Protein AF-A0A0J9XR32-F1 (afdb_monomer_lite)

Structure (mmCIF, N/CA/C/O backbone):
data_AF-A0A0J9XR32-F1
#
_entry.id   AF-A0A0J9XR32-F1
#
loop_
_atom_site.group_PDB
_atom_site.id
_atom_site.type_symbol
_atom_site.label_atom_id
_atom_site.label_alt_id
_atom_site.label_comp_id
_atom_site.label_asym_id
_atom_site.label_entity_id
_atom_site.label_seq_id
_atom_site.pdbx_PDB_ins_code
_atom_site.Cartn_x
_atom_site.Cartn_y
_atom_site.Cartn_z
_atom_site.occupancy
_atom_site.B_iso_or_equiv
_atom_site.auth_seq_id
_atom_site.auth_comp_id
_atom_site.auth_asym_id
_atom_site.auth_atom_id
_atom_site.pdbx_PDB_model_num
ATOM 1 N N . MET A 1 1 ? -11.116 24.992 24.305 1.00 69.88 1 MET A N 1
ATOM 2 C CA . MET A 1 1 ? -10.504 25.985 23.389 1.00 69.88 1 MET A CA 1
ATOM 3 C C . MET A 1 1 ? -8.975 25.988 23.452 1.00 69.88 1 MET A C 1
ATOM 5 O O . MET A 1 1 ? -8.360 26.243 22.429 1.00 69.88 1 MET A O 1
ATOM 9 N N . SER A 1 2 ? -8.354 25.656 24.591 1.00 84.56 2 SER A N 1
ATOM 10 C CA . SER A 1 2 ? -6.893 25.504 24.743 1.00 84.56 2 SER A CA 1
ATOM 11 C C . SER A 1 2 ? -6.260 24.414 23.860 1.00 84.56 2 SER A C 1
ATOM 13 O O . SER A 1 2 ? -5.154 24.605 23.376 1.00 84.56 2 SER A O 1
ATOM 15 N N . GLU A 1 3 ? -6.958 23.306 23.594 1.00 85.62 3 GLU A N 1
ATOM 16 C CA . GLU A 1 3 ? -6.411 22.189 22.796 1.00 85.62 3 GLU A CA 1
ATOM 17 C C . GLU A 1 3 ? -6.062 22.583 21.349 1.00 85.62 3 GLU A C 1
ATOM 19 O O . GLU A 1 3 ? -5.000 22.242 20.834 1.00 85.62 3 GLU A O 1
ATOM 24 N N . TYR A 1 4 ? -6.918 23.377 20.695 1.00 90.75 4 TYR A N 1
ATOM 25 C CA . TYR A 1 4 ? -6.653 23.874 19.338 1.00 90.75 4 TYR A CA 1
ATOM 26 C C . TYR A 1 4 ? -5.469 24.841 19.295 1.00 90.75 4 TYR A C 1
ATOM 28 O O . TYR A 1 4 ? -4.760 24.912 18.292 1.00 90.75 4 TYR A O 1
ATOM 36 N N . LEU A 1 5 ? -5.241 25.566 20.393 1.00 92.25 5 LEU A N 1
ATOM 37 C CA . LEU A 1 5 ? -4.135 26.504 20.517 1.00 92.25 5 LEU A CA 1
ATOM 38 C C . LEU A 1 5 ? -2.795 25.751 20.479 1.00 92.25 5 LEU A C 1
ATOM 40 O O . LEU A 1 5 ? -1.888 26.187 19.775 1.00 92.25 5 LEU A O 1
ATOM 44 N N . ALA A 1 6 ? -2.687 24.587 21.131 1.00 93.44 6 ALA A N 1
ATOM 45 C CA . ALA A 1 6 ? -1.483 23.753 21.062 1.00 93.44 6 ALA A CA 1
ATOM 46 C C . ALA A 1 6 ? -1.183 23.289 19.625 1.00 93.44 6 ALA A C 1
ATOM 48 O O . ALA A 1 6 ? -0.059 23.446 19.149 1.00 93.44 6 ALA A O 1
ATOM 49 N N . ILE A 1 7 ? -2.193 22.788 18.903 1.00 93.62 7 ILE A N 1
ATOM 50 C CA . ILE A 1 7 ? -2.048 22.330 17.508 1.00 93.62 7 ILE A CA 1
ATOM 51 C C . ILE A 1 7 ? -1.614 23.486 16.595 1.00 93.62 7 ILE A C 1
ATOM 53 O O . ILE A 1 7 ? -0.699 23.330 15.784 1.00 93.62 7 ILE A O 1
ATOM 57 N N . ALA A 1 8 ? -2.224 24.664 16.753 1.00 93.88 8 ALA A N 1
ATOM 58 C CA . ALA A 1 8 ? -1.863 25.853 15.986 1.00 93.88 8 ALA A CA 1
ATOM 59 C C . ALA A 1 8 ? -0.415 26.305 16.256 1.00 93.88 8 ALA A C 1
ATOM 61 O O . ALA A 1 8 ? 0.301 26.642 15.311 1.00 93.88 8 ALA A O 1
ATOM 62 N N . ILE A 1 9 ? 0.041 26.264 17.516 1.00 95.19 9 ILE A N 1
ATOM 63 C CA . ILE A 1 9 ? 1.440 26.553 17.867 1.00 95.19 9 ILE A CA 1
ATOM 64 C C . ILE A 1 9 ? 2.378 25.554 17.190 1.00 95.19 9 ILE A C 1
ATOM 66 O O . ILE A 1 9 ? 3.358 25.984 16.587 1.00 95.19 9 ILE A O 1
ATOM 70 N N . PHE A 1 10 ? 2.089 24.249 17.247 1.00 95.06 10 PHE A N 1
ATOM 71 C CA . PHE A 1 10 ? 2.941 23.232 16.622 1.00 95.06 10 PHE A CA 1
ATOM 72 C C . PHE A 1 10 ? 3.099 23.458 15.115 1.00 95.06 10 PHE A C 1
ATOM 74 O O . PHE A 1 10 ? 4.227 23.474 14.625 1.00 95.06 10 PHE A O 1
ATOM 81 N N . ILE A 1 11 ? 2.001 23.715 14.395 1.00 96.44 11 ILE A N 1
ATOM 82 C CA . ILE A 1 11 ? 2.045 24.023 12.956 1.00 96.44 11 ILE A CA 1
ATOM 83 C C . ILE A 1 11 ? 2.889 25.279 12.697 1.00 96.44 11 ILE A C 1
ATOM 85 O O . ILE A 1 11 ? 3.742 25.282 11.808 1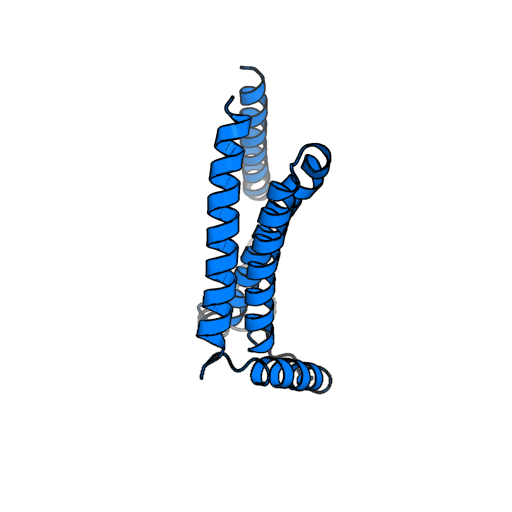.00 96.44 11 ILE A O 1
ATOM 89 N N . CYS A 1 12 ? 2.693 26.334 13.491 1.00 96.44 12 CYS A N 1
ATOM 90 C CA . CYS A 1 12 ? 3.434 27.585 13.345 1.00 96.44 12 CYS A CA 1
ATOM 91 C C . CYS A 1 12 ? 4.942 27.385 13.579 1.00 96.44 12 CYS A C 1
ATOM 93 O O . CYS A 1 12 ? 5.760 27.824 12.771 1.00 96.44 12 CYS A O 1
ATOM 95 N N . VAL A 1 13 ? 5.320 26.644 14.627 1.00 97.06 13 VAL A N 1
ATOM 96 C CA . VAL A 1 13 ? 6.718 26.306 14.936 1.00 97.06 13 VAL A CA 1
ATOM 97 C C . VAL A 1 13 ? 7.349 25.469 13.820 1.00 97.06 13 VAL A C 1
ATOM 99 O O . VAL A 1 13 ? 8.472 25.771 13.418 1.00 97.06 13 VAL A O 1
ATOM 102 N N . SER A 1 14 ? 6.649 24.469 13.268 1.00 97.06 14 SER A N 1
ATOM 103 C CA . SER A 1 14 ? 7.153 23.670 12.138 1.00 97.06 14 SER A CA 1
ATOM 104 C C . SER A 1 14 ? 7.427 24.521 10.896 1.00 97.06 14 SER A C 1
ATOM 106 O O . SER A 1 14 ? 8.464 24.350 10.253 1.00 97.06 14 SER A O 1
ATOM 108 N N . ILE A 1 15 ? 6.538 25.466 10.576 1.00 97.19 15 ILE A N 1
ATOM 109 C CA . ILE A 1 15 ? 6.715 26.382 9.441 1.00 97.19 15 ILE A CA 1
ATOM 110 C C . ILE A 1 15 ? 7.901 27.323 9.690 1.00 97.19 15 ILE A C 1
ATOM 112 O O . ILE A 1 15 ? 8.764 27.455 8.821 1.00 97.19 15 ILE A O 1
ATOM 116 N N . ILE A 1 16 ? 7.978 27.940 10.876 1.00 96.75 16 ILE A N 1
ATOM 117 C CA . ILE A 1 16 ? 9.082 28.834 11.256 1.00 96.75 16 ILE A CA 1
ATOM 118 C C . ILE A 1 16 ? 10.417 28.091 11.184 1.00 96.75 16 ILE A C 1
ATOM 120 O O . ILE A 1 16 ? 11.368 28.622 10.620 1.00 96.75 16 ILE A O 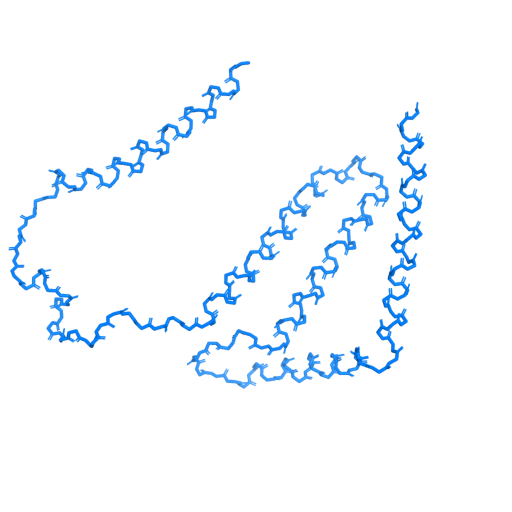1
ATOM 124 N N . LEU A 1 17 ? 10.491 26.860 11.698 1.00 96.56 17 LEU A N 1
ATOM 125 C CA . LEU A 1 17 ? 11.706 26.049 11.659 1.00 96.56 17 LEU A CA 1
ATOM 126 C C . LEU A 1 17 ? 12.106 25.692 10.220 1.00 96.56 17 LEU A C 1
ATOM 128 O O . LEU A 1 17 ? 13.275 25.828 9.867 1.00 96.56 17 LEU A O 1
ATOM 132 N N . SER A 1 18 ? 11.151 25.290 9.373 1.00 96.50 18 SER A N 1
ATOM 133 C CA . SER A 1 18 ? 11.417 24.984 7.960 1.00 96.50 18 SER A CA 1
ATOM 134 C C . SER A 1 18 ? 11.932 26.207 7.195 1.00 96.50 18 SER A C 1
ATOM 136 O O . SER A 1 18 ? 12.856 26.088 6.392 1.00 96.50 18 SER A O 1
ATOM 138 N N . LEU A 1 19 ? 11.356 27.385 7.447 1.00 95.88 19 LEU A N 1
ATOM 139 C CA . LEU A 1 19 ? 11.797 28.640 6.837 1.00 95.88 19 LEU A CA 1
ATOM 140 C C . LEU A 1 19 ? 13.146 29.094 7.392 1.00 95.88 19 LEU A C 1
ATOM 142 O O . LEU A 1 19 ? 14.010 29.490 6.617 1.00 95.88 19 LEU A O 1
ATOM 146 N N . ALA A 1 20 ? 13.357 28.997 8.705 1.00 94.31 20 ALA A N 1
ATOM 147 C CA . ALA A 1 20 ? 14.630 29.322 9.333 1.00 94.31 20 ALA A CA 1
ATOM 148 C C . ALA A 1 20 ? 15.749 28.467 8.733 1.00 94.31 20 ALA A C 1
ATOM 150 O O . ALA A 1 20 ? 16.734 29.017 8.264 1.00 94.31 20 ALA A O 1
ATOM 151 N N . LEU A 1 21 ? 15.577 27.147 8.635 1.00 93.19 21 LEU A N 1
ATOM 152 C CA . LEU A 1 21 ? 16.581 26.270 8.023 1.00 93.19 21 LEU A CA 1
ATOM 153 C C . LEU A 1 21 ? 16.791 26.533 6.522 1.00 93.19 21 LEU A C 1
ATOM 155 O O . LEU A 1 21 ? 17.904 26.351 6.039 1.00 93.19 21 LEU A O 1
ATOM 159 N N . GLY A 1 22 ? 15.764 26.969 5.787 1.00 91.44 22 GLY A N 1
ATOM 160 C CA . GLY A 1 22 ? 15.888 27.313 4.365 1.00 91.44 22 GLY A CA 1
ATOM 161 C C . GLY A 1 22 ? 16.552 28.672 4.103 1.00 91.44 22 GLY A C 1
ATOM 162 O O . GLY A 1 22 ? 17.317 28.812 3.151 1.00 91.44 22 GLY A O 1
ATOM 163 N N . VAL A 1 23 ? 16.281 29.671 4.946 1.00 91.50 23 VAL A N 1
ATOM 164 C CA . VAL A 1 23 ? 16.690 31.075 4.751 1.00 91.50 23 VAL A CA 1
ATOM 165 C C . VAL A 1 23 ? 17.981 31.418 5.500 1.00 91.50 23 VAL A C 1
ATOM 167 O O . VAL A 1 23 ? 18.811 32.164 4.983 1.00 91.50 23 VAL A O 1
ATOM 170 N N . LEU A 1 24 ? 18.201 30.855 6.690 1.00 90.38 24 LEU A N 1
ATOM 171 C CA . LEU A 1 24 ? 19.420 31.051 7.480 1.00 90.38 24 LEU A CA 1
ATOM 172 C C . LEU A 1 24 ? 20.718 30.755 6.703 1.00 90.38 24 LEU A C 1
ATOM 174 O O . LEU A 1 24 ? 21.634 31.579 6.791 1.00 90.38 24 LEU A O 1
ATOM 178 N N . PRO A 1 25 ? 20.833 29.668 5.903 1.00 87.94 25 PRO A N 1
ATOM 179 C CA . PRO A 1 25 ? 22.023 29.458 5.088 1.00 87.94 25 PRO A CA 1
ATOM 180 C C . PRO A 1 25 ? 22.200 30.544 4.024 1.00 87.94 25 PRO A C 1
ATOM 182 O O . PRO A 1 25 ? 23.335 30.844 3.697 1.00 87.94 25 PRO A O 1
ATOM 185 N N . MET A 1 26 ? 21.149 31.197 3.519 1.00 84.12 26 MET A N 1
ATOM 186 C CA . MET A 1 26 ? 21.318 32.269 2.523 1.00 84.12 26 MET A CA 1
ATOM 187 C C . MET A 1 26 ? 21.963 33.531 3.115 1.00 84.12 26 MET A C 1
ATOM 189 O O . MET A 1 26 ? 22.720 34.203 2.422 1.00 84.12 26 MET A O 1
ATOM 193 N N . PHE A 1 27 ? 21.690 33.848 4.385 1.00 84.25 27 PHE A N 1
ATOM 194 C CA . PHE A 1 27 ? 22.257 35.029 5.051 1.00 84.25 27 PHE A CA 1
ATOM 195 C C . PHE A 1 27 ? 23.631 34.773 5.679 1.00 84.25 27 PHE A C 1
ATOM 197 O O . PHE A 1 27 ? 24.469 35.672 5.690 1.00 84.25 27 PHE A O 1
ATOM 204 N N . LEU A 1 28 ? 23.866 33.569 6.213 1.00 85.25 28 LEU A N 1
ATOM 205 C CA . LEU A 1 28 ? 25.131 33.220 6.867 1.00 85.25 28 LEU A CA 1
ATOM 206 C C . LEU A 1 28 ? 26.151 32.563 5.924 1.00 85.25 28 LEU A C 1
ATOM 208 O O . LEU A 1 28 ? 27.341 32.564 6.244 1.00 85.25 28 LEU A O 1
ATOM 212 N N . ALA A 1 29 ? 25.737 31.988 4.786 1.00 81.12 29 ALA A N 1
ATOM 213 C CA . ALA A 1 29 ? 26.690 31.382 3.860 1.00 81.12 29 ALA A CA 1
ATOM 214 C C . ALA A 1 29 ? 27.506 32.463 3.149 1.00 81.12 29 ALA A C 1
ATOM 216 O O . ALA A 1 29 ? 27.022 33.179 2.271 1.00 81.12 29 ALA A O 1
ATOM 217 N N . ILE A 1 30 ? 28.795 32.512 3.484 1.00 77.06 30 ILE A N 1
ATOM 218 C CA . ILE A 1 30 ? 29.809 33.244 2.729 1.00 77.06 30 ILE A CA 1
ATOM 219 C C . ILE A 1 30 ? 29.952 32.544 1.376 1.00 77.06 30 ILE A C 1
ATOM 221 O O . ILE A 1 30 ? 30.717 31.592 1.208 1.00 77.06 30 ILE A O 1
ATOM 225 N N . SER A 1 31 ? 29.161 32.989 0.409 1.00 71.06 31 SER A N 1
ATOM 226 C CA . SER A 1 31 ? 29.215 32.479 -0.952 1.00 71.06 31 SER A CA 1
ATOM 227 C C . SER A 1 31 ? 30.442 33.075 -1.640 1.00 71.06 31 SER A C 1
ATOM 229 O O . SER A 1 31 ? 30.463 34.261 -1.953 1.00 71.06 31 SER A O 1
ATOM 231 N N . LYS A 1 32 ? 31.477 32.256 -1.859 1.00 76.81 32 LYS A N 1
ATOM 232 C CA . LYS A 1 32 ? 32.552 32.526 -2.828 1.00 76.81 32 LYS A CA 1
ATOM 233 C C . LYS A 1 32 ? 32.198 31.788 -4.126 1.00 76.81 32 LYS A C 1
ATOM 235 O O . LYS A 1 32 ? 32.426 30.579 -4.195 1.00 76.81 32 LYS A O 1
ATOM 240 N N . PRO A 1 33 ? 31.526 32.446 -5.087 1.00 72.38 33 PRO A N 1
ATOM 241 C CA . PRO A 1 33 ? 31.130 31.809 -6.334 1.00 72.38 33 PRO A CA 1
ATOM 242 C C . PRO A 1 33 ? 32.339 31.704 -7.270 1.00 72.38 33 PRO A C 1
ATOM 244 O O . PRO A 1 33 ? 32.646 32.644 -7.997 1.00 72.38 33 PRO A O 1
ATOM 247 N N . ASP A 1 34 ? 33.019 30.562 -7.262 1.00 73.88 34 ASP A N 1
ATOM 248 C CA . ASP A 1 34 ? 33.999 30.220 -8.298 1.00 73.88 34 ASP A CA 1
ATOM 249 C C . ASP A 1 34 ? 33.287 29.551 -9.489 1.00 73.88 34 ASP A C 1
ATOM 251 O O . ASP A 1 34 ? 32.334 28.786 -9.309 1.00 73.88 34 ASP A O 1
ATOM 255 N N . SER A 1 35 ? 33.727 29.833 -10.721 1.00 71.69 35 SER A N 1
ATOM 256 C CA . SER A 1 35 ? 33.079 29.349 -11.957 1.00 71.69 35 SER A CA 1
ATOM 257 C C . SER A 1 35 ? 33.030 27.822 -12.063 1.00 71.69 35 SER A C 1
ATOM 259 O O . SER A 1 35 ? 32.064 27.272 -12.588 1.00 71.69 35 SER A O 1
ATOM 261 N N . GLU A 1 36 ? 34.038 27.135 -11.527 1.00 70.19 36 GLU A N 1
ATOM 262 C CA . GLU A 1 36 ? 34.108 25.672 -11.499 1.00 70.19 36 GLU A CA 1
ATOM 263 C C . GLU A 1 36 ? 33.107 25.066 -10.502 1.00 70.19 36 GLU A C 1
ATOM 265 O O . GLU A 1 36 ? 32.456 24.067 -10.807 1.00 70.19 36 GLU A O 1
ATOM 270 N N . LYS A 1 37 ? 32.870 25.747 -9.374 1.00 72.69 37 LYS A N 1
ATOM 271 C CA . LYS A 1 37 ? 31.873 25.376 -8.357 1.00 72.69 37 LYS A CA 1
ATOM 272 C C . LYS A 1 37 ? 30.427 25.599 -8.814 1.00 72.69 37 LYS A C 1
ATOM 274 O O . LYS A 1 37 ? 29.515 24.931 -8.337 1.00 72.69 37 LYS A O 1
ATOM 279 N N . LEU A 1 38 ? 30.201 26.535 -9.739 1.00 75.31 38 LEU A N 1
ATOM 280 C CA . LEU A 1 38 ? 28.877 26.785 -10.323 1.00 75.31 38 LEU A CA 1
ATOM 281 C C . LEU A 1 38 ? 28.500 25.782 -11.430 1.00 75.31 38 LEU A C 1
ATOM 283 O O . LEU A 1 38 ? 27.365 25.795 -11.914 1.00 75.31 38 LEU A O 1
ATOM 287 N N . SER A 1 39 ? 29.445 24.945 -11.867 1.00 76.94 39 SER A N 1
ATOM 288 C CA . SER A 1 39 ? 29.212 23.924 -12.887 1.00 76.94 39 SER A CA 1
ATOM 289 C C . SER A 1 39 ? 28.477 22.702 -12.309 1.00 76.94 39 SER A C 1
ATOM 291 O O . SER A 1 39 ? 28.496 22.454 -11.108 1.00 76.94 39 SER A O 1
ATOM 293 N N . THR A 1 40 ? 27.787 21.924 -13.155 1.00 74.31 40 THR A N 1
ATOM 294 C CA . THR A 1 40 ? 26.950 20.783 -12.715 1.00 74.31 40 THR A CA 1
ATOM 295 C C . THR A 1 40 ? 27.740 19.689 -11.983 1.00 74.31 40 THR A C 1
ATOM 297 O O . THR A 1 40 ? 27.159 18.959 -11.182 1.00 74.31 40 THR A O 1
ATOM 300 N N . TYR A 1 41 ? 29.045 19.577 -12.246 1.00 68.69 41 TYR A N 1
ATOM 301 C CA . TYR A 1 41 ? 29.941 18.619 -11.606 1.00 68.69 41 TYR A CA 1
ATOM 302 C C . TYR A 1 41 ? 31.299 19.271 -11.323 1.00 68.69 41 TYR A C 1
ATOM 304 O O . TYR A 1 41 ? 32.045 19.556 -12.254 1.00 68.69 41 TYR A O 1
ATOM 312 N N . GLU A 1 42 ? 31.675 19.386 -10.046 1.00 77.44 42 GLU A N 1
ATOM 313 C CA . GLU A 1 42 ? 33.038 19.783 -9.636 1.00 77.44 42 GLU A CA 1
ATOM 314 C C . GLU A 1 42 ? 34.106 18.738 -10.030 1.00 77.44 42 GLU A C 1
ATOM 316 O O . GLU A 1 42 ? 35.299 19.010 -10.001 1.00 77.44 42 GLU A O 1
ATOM 321 N N . CYS A 1 43 ? 33.702 17.523 -10.421 1.00 77.75 43 CYS A N 1
ATOM 322 C CA . CYS A 1 43 ? 34.615 16.438 -10.797 1.00 77.75 43 CYS A CA 1
ATOM 323 C C . CYS A 1 43 ? 35.116 16.510 -12.254 1.00 77.75 43 CYS A C 1
ATOM 325 O O . CYS A 1 43 ? 35.672 15.527 -12.744 1.00 77.75 43 CYS A O 1
ATOM 327 N N . GLY A 1 44 ? 34.862 17.608 -12.977 1.00 73.31 44 GLY A N 1
ATOM 328 C CA . GLY A 1 44 ? 35.305 17.784 -14.367 1.00 73.31 44 GLY A CA 1
ATOM 329 C C . GLY A 1 44 ? 34.597 16.887 -15.394 1.00 73.31 44 GLY A C 1
ATOM 330 O O . GLY A 1 44 ? 34.995 16.847 -16.558 1.00 73.31 44 GLY A O 1
ATOM 331 N N . PHE A 1 45 ? 33.540 16.170 -14.997 1.00 74.31 45 PHE A N 1
ATOM 332 C CA . PHE A 1 45 ? 32.720 15.397 -15.928 1.00 74.31 45 PHE A CA 1
ATOM 333 C C . PHE A 1 45 ? 31.686 16.292 -16.608 1.00 74.31 45 PHE A C 1
ATOM 335 O O . PHE A 1 45 ? 30.899 16.985 -15.962 1.00 74.31 45 PHE A O 1
ATOM 342 N N . ASN A 1 46 ? 31.668 16.250 -17.938 1.00 76.50 46 ASN A N 1
ATOM 3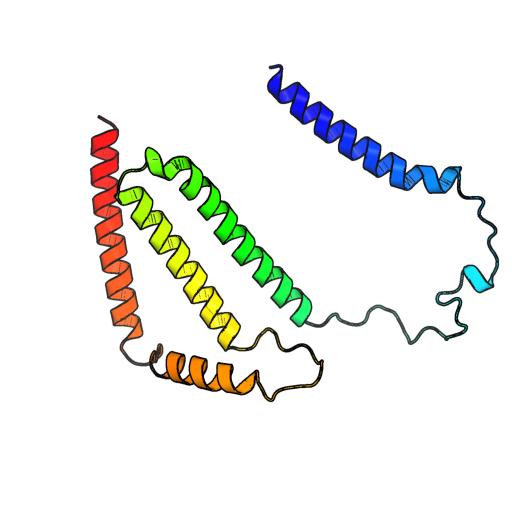43 C CA . ASN A 1 46 ? 30.676 16.954 -18.742 1.00 76.50 46 ASN A CA 1
ATOM 344 C C . ASN A 1 46 ? 29.284 16.378 -18.435 1.00 76.50 46 ASN A C 1
ATOM 346 O O . ASN A 1 46 ? 29.145 15.158 -18.299 1.00 76.50 46 ASN A O 1
ATOM 350 N N . PRO A 1 47 ? 28.237 17.217 -18.340 1.00 71.50 47 PRO A N 1
ATOM 351 C CA . PRO A 1 47 ? 26.897 16.725 -18.080 1.00 71.50 47 PRO A CA 1
ATOM 352 C C . PRO A 1 47 ? 26.481 15.762 -19.196 1.00 71.50 47 PRO A C 1
ATOM 354 O O . PRO A 1 47 ? 26.298 16.162 -20.347 1.00 71.50 47 PRO A O 1
ATOM 357 N N . LEU A 1 48 ? 26.317 14.481 -18.852 1.00 66.00 48 LEU A N 1
ATOM 358 C CA . LEU A 1 48 ? 25.632 13.522 -19.712 1.00 66.00 48 LEU A CA 1
ATOM 359 C C . LEU A 1 48 ? 24.226 14.092 -19.954 1.00 66.00 48 LEU A C 1
ATOM 361 O O . LEU A 1 48 ? 23.526 14.422 -19.000 1.00 66.00 48 LEU A O 1
ATOM 365 N N . SER A 1 49 ? 23.882 14.302 -21.227 1.00 69.31 49 SER A N 1
ATOM 366 C CA . SER A 1 49 ? 22.714 15.047 -21.728 1.00 69.31 49 SER A CA 1
ATOM 367 C C . SER A 1 49 ? 21.463 15.048 -20.828 1.00 69.31 49 SER A C 1
ATOM 369 O O . SER A 1 49 ? 21.080 14.022 -20.276 1.00 69.31 49 SER A O 1
ATOM 371 N N . ARG A 1 50 ? 20.818 16.225 -20.744 1.00 64.56 50 ARG A N 1
ATOM 372 C CA . ARG A 1 50 ? 19.552 16.584 -20.065 1.00 64.56 50 ARG A CA 1
ATOM 373 C C . ARG A 1 50 ? 19.104 15.595 -18.971 1.00 64.56 50 ARG A C 1
ATOM 375 O O . ARG A 1 50 ? 18.479 14.583 -19.262 1.00 64.56 50 ARG A O 1
ATOM 382 N N . ALA A 1 51 ? 19.261 15.992 -17.703 1.00 66.69 51 ALA A N 1
ATOM 383 C CA . ALA A 1 51 ? 18.866 15.274 -16.474 1.00 66.69 51 ALA A CA 1
ATOM 384 C C . ALA A 1 51 ? 17.380 14.834 -16.362 1.00 66.69 51 ALA A C 1
ATOM 386 O O . ALA A 1 51 ? 16.944 14.327 -15.334 1.00 66.69 51 ALA A O 1
ATOM 387 N N . ARG A 1 52 ? 16.576 15.015 -17.414 1.00 70.31 52 ARG A N 1
ATOM 388 C CA . ARG A 1 52 ? 15.176 14.591 -17.535 1.00 70.31 52 ARG A CA 1
ATOM 389 C C . ARG A 1 52 ? 15.087 13.156 -18.069 1.00 70.31 52 ARG A C 1
ATOM 391 O O . ARG A 1 52 ? 14.329 12.891 -18.999 1.00 70.31 52 ARG A O 1
ATOM 398 N N . LYS A 1 53 ? 15.879 12.236 -17.513 1.00 72.81 53 LYS A N 1
ATOM 399 C CA . LYS A 1 53 ? 15.715 10.805 -17.789 1.00 72.81 53 LYS A CA 1
ATOM 400 C C . LYS A 1 53 ? 14.379 10.359 -17.189 1.00 72.81 53 LYS A C 1
ATOM 402 O O . LYS A 1 53 ? 14.069 10.716 -16.056 1.00 72.81 53 LYS A O 1
ATOM 407 N N . ASN A 1 54 ? 13.592 9.597 -17.945 1.00 79.00 54 ASN A N 1
ATOM 408 C CA . ASN A 1 54 ? 12.384 8.972 -17.414 1.00 79.00 54 ASN A CA 1
ATOM 409 C C . ASN A 1 54 ? 12.787 8.056 -16.252 1.00 79.00 54 ASN A C 1
ATOM 411 O O . ASN A 1 54 ? 13.621 7.167 -16.429 1.00 79.00 54 ASN A O 1
ATOM 415 N N . PHE A 1 55 ? 12.240 8.314 -15.067 1.00 76.06 55 PHE A N 1
ATOM 416 C CA . PHE A 1 55 ? 12.430 7.438 -13.918 1.00 76.06 55 PHE A CA 1
ATOM 417 C C . PHE A 1 55 ? 11.803 6.072 -14.203 1.00 76.06 55 PHE A C 1
ATOM 419 O O . PHE A 1 55 ? 10.747 5.981 -14.832 1.00 76.06 55 PHE A O 1
ATOM 426 N N . ASP A 1 56 ? 12.456 5.011 -13.734 1.00 83.00 56 ASP A N 1
ATOM 427 C CA . ASP A 1 56 ? 11.941 3.655 -13.885 1.00 83.00 56 ASP A CA 1
ATOM 428 C C . ASP A 1 56 ? 10.633 3.489 -13.096 1.00 83.00 56 ASP A C 1
ATOM 430 O O . ASP A 1 56 ? 10.536 3.888 -11.933 1.00 83.00 56 ASP A O 1
ATOM 434 N N . ILE A 1 57 ? 9.645 2.810 -13.692 1.00 88.00 57 ILE A N 1
ATOM 435 C CA . ILE A 1 57 ? 8.345 2.490 -13.066 1.00 88.00 57 ILE A CA 1
ATOM 436 C C . ILE A 1 57 ? 8.524 1.755 -11.719 1.00 88.00 57 ILE A C 1
ATOM 438 O O . ILE A 1 57 ? 7.676 1.828 -10.834 1.00 88.00 57 ILE A O 1
ATOM 442 N N . LYS A 1 58 ? 9.661 1.079 -11.524 1.00 82.88 58 LYS A N 1
ATOM 443 C CA . LYS A 1 58 ? 9.999 0.334 -10.305 1.00 82.88 58 LYS A CA 1
ATOM 444 C C . LYS A 1 58 ? 9.998 1.197 -9.041 1.00 82.88 58 LYS A C 1
ATOM 446 O O . LYS A 1 58 ? 9.578 0.713 -7.996 1.00 82.88 58 LYS A O 1
ATOM 451 N N . PHE A 1 59 ? 10.407 2.466 -9.127 1.00 85.44 59 PHE A N 1
ATOM 452 C CA . PHE A 1 59 ? 10.371 3.365 -7.966 1.00 85.44 59 PHE A CA 1
ATOM 453 C C . PHE A 1 59 ? 8.937 3.615 -7.491 1.00 85.44 59 PHE A C 1
ATOM 455 O O . PHE A 1 59 ? 8.672 3.597 -6.293 1.00 85.44 59 PHE A O 1
ATOM 462 N N . TYR A 1 60 ? 8.001 3.757 -8.431 1.00 90.62 60 TYR A N 1
ATOM 463 C CA . TYR A 1 60 ? 6.585 3.926 -8.122 1.00 90.62 60 TYR A CA 1
ATOM 464 C C . TYR A 1 60 ? 5.983 2.674 -7.464 1.00 90.62 60 TYR A C 1
ATOM 466 O O . TYR A 1 60 ? 5.226 2.795 -6.503 1.00 90.62 60 TYR A O 1
ATOM 474 N N . LEU A 1 61 ? 6.374 1.474 -7.914 1.00 90.12 61 LEU A N 1
ATOM 475 C CA . LEU A 1 61 ? 5.911 0.209 -7.328 1.00 90.12 61 LEU A CA 1
ATOM 476 C C . LEU A 1 61 ? 6.306 0.078 -5.849 1.00 90.12 61 LEU A C 1
ATOM 478 O O . LEU A 1 61 ? 5.462 -0.284 -5.035 1.00 90.12 61 LEU A O 1
ATOM 482 N N . VAL A 1 62 ? 7.542 0.438 -5.481 1.00 89.44 62 VAL A N 1
ATOM 483 C CA . VAL A 1 62 ? 7.985 0.438 -4.073 1.00 89.44 62 VAL A CA 1
ATOM 484 C C . VAL A 1 62 ? 7.197 1.452 -3.236 1.00 89.44 62 VAL A C 1
ATOM 486 O O . VAL A 1 62 ? 6.814 1.144 -2.109 1.00 89.44 62 VAL A O 1
ATOM 489 N N . SER A 1 63 ? 6.906 2.639 -3.780 1.00 93.38 63 SER A N 1
ATOM 490 C CA . SER A 1 63 ? 6.126 3.666 -3.075 1.00 93.38 63 SER A CA 1
ATOM 491 C C . SER A 1 63 ? 4.679 3.245 -2.820 1.00 93.38 63 SER A C 1
ATOM 493 O O . SER A 1 63 ? 4.193 3.410 -1.703 1.00 93.38 63 SER A O 1
ATOM 495 N N . ILE A 1 64 ? 3.994 2.672 -3.816 1.00 91.94 64 ILE A N 1
ATOM 496 C CA . ILE A 1 64 ? 2.634 2.145 -3.621 1.00 91.94 64 ILE A CA 1
ATOM 497 C C . ILE A 1 64 ? 2.641 1.011 -2.595 1.00 91.94 64 ILE A C 1
ATOM 499 O O . ILE A 1 64 ? 1.748 0.931 -1.756 1.00 91.94 64 ILE A O 1
ATOM 503 N N . LEU A 1 65 ? 3.655 0.147 -2.643 1.00 89.50 65 LEU A N 1
ATOM 504 C CA . LEU A 1 65 ? 3.780 -0.968 -1.715 1.00 89.50 65 LEU A CA 1
ATOM 505 C C . LEU A 1 65 ? 3.890 -0.496 -0.262 1.00 89.50 65 LEU A C 1
ATOM 507 O O . LEU A 1 65 ? 3.189 -1.000 0.613 1.00 89.50 65 LEU A O 1
ATOM 511 N N . PHE A 1 66 ? 4.737 0.507 -0.022 1.00 91.81 66 PHE A N 1
ATOM 512 C CA . PHE A 1 66 ? 4.870 1.139 1.286 1.00 91.81 66 PHE A CA 1
ATOM 513 C C . PHE A 1 66 ? 3.558 1.794 1.732 1.00 91.81 66 PHE A C 1
ATOM 515 O O . PHE A 1 66 ? 3.159 1.632 2.879 1.00 91.81 66 PHE A O 1
ATOM 522 N N . MET A 1 67 ? 2.844 2.454 0.816 1.00 92.25 67 MET A N 1
ATOM 523 C CA . MET A 1 67 ? 1.552 3.080 1.104 1.00 92.25 67 MET A CA 1
ATOM 524 C C . MET A 1 67 ? 0.477 2.066 1.530 1.00 92.25 67 MET A C 1
ATOM 526 O O . MET A 1 67 ? -0.300 2.348 2.438 1.00 92.25 67 MET A O 1
ATOM 530 N N . ILE A 1 68 ? 0.429 0.886 0.902 1.00 92.50 68 ILE A N 1
ATOM 531 C CA . ILE A 1 68 ? -0.532 -0.176 1.255 1.00 92.50 68 ILE A CA 1
ATOM 532 C C . ILE A 1 68 ? -0.224 -0.756 2.639 1.00 92.50 68 ILE A C 1
ATOM 534 O O . ILE A 1 68 ? -1.137 -0.991 3.429 1.00 92.50 68 ILE A O 1
ATOM 538 N N . PHE A 1 69 ? 1.051 -0.959 2.953 1.00 90.44 69 PHE A N 1
ATOM 539 C CA . PHE A 1 69 ? 1.456 -1.497 4.247 1.00 90.44 69 PHE A CA 1
ATOM 540 C C . PHE A 1 69 ? 1.357 -0.514 5.404 1.00 90.44 69 PHE A C 1
ATOM 542 O O . PHE A 1 69 ? 0.977 -0.907 6.505 1.00 90.44 69 PHE A O 1
ATOM 549 N N . ASP A 1 70 ? 1.664 0.757 5.169 1.00 94.06 70 ASP A N 1
ATOM 550 C CA . ASP A 1 70 ? 1.448 1.798 6.172 1.00 94.06 70 ASP A CA 1
ATOM 551 C C . ASP A 1 70 ? -0.045 1.891 6.527 1.00 94.06 70 ASP A C 1
ATOM 553 O O . ASP A 1 70 ? -0.430 1.953 7.695 1.00 94.06 70 ASP A O 1
ATOM 557 N N . LEU A 1 71 ? -0.911 1.753 5.519 1.00 93.12 71 LEU A N 1
ATOM 558 C CA . LEU A 1 71 ? -2.354 1.680 5.713 1.00 93.12 71 LEU A CA 1
ATOM 559 C C . LEU A 1 71 ? -2.777 0.452 6.540 1.00 93.12 71 LEU A C 1
ATOM 561 O O . LEU A 1 71 ? -3.604 0.597 7.438 1.00 93.12 71 LEU A O 1
ATOM 565 N N . GLU A 1 72 ? -2.202 -0.731 6.304 1.00 93.56 72 GLU A N 1
ATOM 566 C CA . GLU A 1 72 ? -2.462 -1.930 7.122 1.00 93.56 72 GLU A CA 1
ATOM 567 C C . GLU A 1 72 ? -2.139 -1.685 8.610 1.00 93.56 72 GLU A C 1
ATOM 569 O O . GLU A 1 72 ? -2.948 -1.983 9.495 1.00 93.56 72 GLU A O 1
ATOM 574 N N . ILE A 1 73 ? -0.992 -1.063 8.896 1.00 92.81 73 ILE A N 1
ATOM 575 C CA . ILE A 1 73 ? -0.536 -0.766 10.263 1.00 92.81 73 ILE A CA 1
ATOM 576 C C . ILE A 1 73 ? -1.402 0.320 10.917 1.00 92.81 73 ILE A C 1
ATOM 578 O O . ILE A 1 73 ? -1.727 0.215 12.106 1.00 92.81 73 ILE A O 1
ATOM 582 N N . ALA A 1 74 ? -1.831 1.328 10.154 1.00 93.50 74 ALA A N 1
ATOM 583 C CA . ALA A 1 74 ? -2.738 2.367 10.632 1.00 93.50 74 ALA A CA 1
ATOM 584 C C . ALA A 1 74 ? -4.083 1.793 11.112 1.00 93.50 74 ALA A C 1
ATOM 586 O O . ALA A 1 74 ? -4.664 2.328 12.057 1.00 93.50 74 ALA A O 1
ATOM 587 N N . PHE A 1 75 ? -4.556 0.685 10.527 1.00 89.12 75 PHE A N 1
ATOM 588 C CA . PHE A 1 75 ? -5.740 -0.043 11.005 1.00 89.12 75 PHE A CA 1
ATOM 589 C C . PHE A 1 75 ? -5.441 -1.006 12.162 1.00 89.12 75 PHE A C 1
ATOM 591 O O . PHE A 1 75 ? -6.272 -1.170 13.062 1.00 89.12 75 PHE A O 1
ATOM 598 N N . LEU A 1 76 ? -4.251 -1.609 12.191 1.00 90.12 76 LEU A N 1
ATOM 599 C CA . LEU A 1 76 ? -3.829 -2.478 13.291 1.00 90.12 76 LEU A CA 1
ATOM 600 C C . LEU A 1 76 ? -3.687 -1.691 14.608 1.00 90.12 76 LEU A C 1
ATOM 602 O O . LEU A 1 76 ? -4.046 -2.202 15.669 1.00 90.12 76 LEU A O 1
ATOM 606 N N . PHE A 1 77 ? -3.250 -0.429 14.561 1.00 89.00 77 PHE A N 1
ATOM 607 C CA . PHE A 1 77 ? -3.010 0.383 15.759 1.00 89.00 77 PHE A CA 1
ATOM 608 C C . PHE A 1 77 ? -4.274 0.627 16.621 1.00 89.00 77 PHE A C 1
ATOM 610 O O . PHE A 1 77 ? -4.238 0.318 17.818 1.00 89.00 77 PHE A O 1
ATOM 617 N N . PRO A 1 78 ? -5.426 1.070 16.071 1.00 86.94 78 PRO A N 1
ATOM 618 C CA . PRO A 1 78 ? -6.688 1.108 16.808 1.00 86.94 78 PRO A CA 1
ATOM 619 C C . PRO A 1 78 ? -7.115 -0.257 17.348 1.00 86.94 78 PRO A C 1
ATOM 621 O O . PRO A 1 78 ? -7.592 -0.328 18.483 1.00 86.94 78 PRO A O 1
ATOM 624 N N . CYS A 1 79 ? -6.922 -1.336 16.576 1.00 83.75 79 CYS A N 1
ATOM 625 C CA . CYS A 1 79 ? -7.249 -2.691 17.018 1.00 83.75 79 CYS A CA 1
ATOM 626 C C . CYS A 1 79 ? -6.441 -3.049 18.271 1.00 83.75 79 CYS A C 1
ATOM 628 O O . CYS A 1 79 ? -7.042 -3.391 19.284 1.00 83.75 79 CYS A O 1
ATOM 630 N N . ALA A 1 80 ? -5.119 -2.841 18.258 1.00 87.62 80 ALA A N 1
ATOM 631 C CA . ALA A 1 80 ? -4.220 -3.132 19.377 1.00 87.62 80 ALA A CA 1
ATOM 632 C C . ALA A 1 80 ? -4.604 -2.401 20.677 1.00 87.62 80 ALA A C 1
ATOM 634 O O . ALA A 1 80 ? -4.532 -2.982 21.759 1.00 87.62 80 ALA A O 1
ATOM 635 N N . ILE A 1 81 ? -5.051 -1.145 20.582 1.00 89.44 81 ILE A N 1
ATOM 636 C CA . ILE A 1 81 ? -5.411 -0.330 21.755 1.00 89.44 81 ILE A CA 1
ATOM 637 C C . ILE A 1 81 ? -6.801 -0.693 22.299 1.00 89.44 81 ILE A C 1
ATOM 639 O O . ILE A 1 81 ? -7.045 -0.607 23.504 1.00 89.44 81 ILE A O 1
ATOM 643 N N . SER A 1 82 ? -7.734 -1.096 21.434 1.00 84.62 82 SER A N 1
ATOM 644 C CA . SER A 1 82 ? -9.13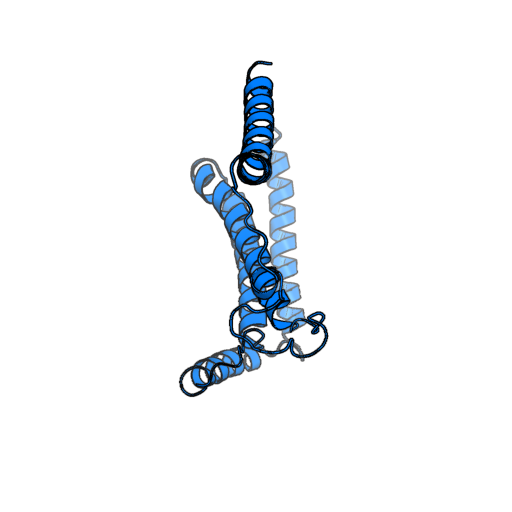9 -1.315 21.804 1.00 84.62 82 SER A CA 1
ATOM 645 C C . SER A 1 82 ? -9.521 -2.782 22.051 1.00 84.62 82 SER A C 1
ATOM 647 O O . SER A 1 82 ? -10.670 -3.039 22.426 1.00 84.62 82 SER A O 1
ATOM 649 N N . LEU A 1 83 ? -8.567 -3.725 21.961 1.00 78.62 83 LEU A N 1
ATOM 650 C CA . LEU A 1 83 ? -8.778 -5.169 22.185 1.00 78.62 83 LEU A CA 1
ATOM 651 C C . LEU A 1 83 ? -9.565 -5.494 23.467 1.00 78.62 83 LEU A C 1
ATOM 653 O O . LEU A 1 83 ? -10.360 -6.426 23.474 1.00 78.62 83 LEU A O 1
ATOM 657 N N . SER A 1 84 ? -9.385 -4.723 24.545 1.00 78.94 84 SER A N 1
ATOM 658 C CA . SER A 1 84 ? -10.060 -4.985 25.826 1.00 78.94 84 SER A CA 1
ATOM 659 C C . SER A 1 84 ? -11.556 -4.635 25.840 1.00 78.94 84 SER A C 1
ATOM 661 O O . SER A 1 84 ? -12.273 -5.153 26.694 1.00 78.94 84 SER A O 1
ATOM 663 N N . LYS A 1 85 ? -12.031 -3.744 24.959 1.00 79.94 85 LYS A N 1
ATOM 664 C CA . LYS A 1 85 ? -13.428 -3.255 24.943 1.00 79.94 85 LYS A CA 1
ATOM 665 C C . LYS A 1 85 ? -14.242 -3.780 23.760 1.00 79.94 85 LYS A C 1
ATOM 667 O O . LYS A 1 85 ? -15.458 -3.606 23.727 1.00 79.94 85 LYS A O 1
ATOM 672 N N . ILE A 1 86 ? -13.576 -4.358 22.766 1.00 77.94 86 ILE A N 1
ATOM 673 C CA . ILE A 1 86 ? -14.196 -4.783 21.515 1.00 77.94 86 ILE A CA 1
ATOM 674 C C . ILE A 1 86 ? -14.947 -6.112 21.694 1.00 77.94 86 ILE A C 1
ATOM 676 O O . ILE A 1 86 ? -14.442 -7.063 22.281 1.00 77.94 86 ILE A O 1
ATOM 680 N N . SER A 1 87 ? -16.164 -6.182 21.143 1.00 81.50 87 SER A N 1
ATOM 681 C CA . SER A 1 87 ? -16.922 -7.432 20.983 1.00 81.50 87 SER A CA 1
ATOM 682 C C . SER A 1 87 ? -16.190 -8.396 20.041 1.00 81.50 87 SER A C 1
ATOM 684 O O . SER A 1 87 ? -15.535 -7.950 19.099 1.00 81.50 87 SER A O 1
ATOM 686 N N . TYR A 1 88 ? -16.374 -9.712 20.210 1.00 81.44 88 TYR A N 1
ATOM 687 C CA . TYR A 1 88 ? -15.838 -10.742 19.304 1.00 81.44 88 TYR A CA 1
ATOM 688 C C . TYR A 1 88 ? -16.069 -10.421 17.813 1.00 81.44 88 TYR A C 1
ATOM 690 O O . TYR A 1 88 ? -15.230 -10.748 16.978 1.00 81.44 88 TYR A O 1
ATOM 698 N N . CYS A 1 89 ? -17.157 -9.720 17.471 1.00 75.81 89 CYS A N 1
ATOM 699 C CA . CYS A 1 89 ? -17.418 -9.263 16.101 1.00 75.81 89 CYS A CA 1
ATOM 700 C C . CYS A 1 89 ? -16.417 -8.228 15.580 1.00 75.81 89 CYS A C 1
ATOM 702 O O . CYS A 1 89 ? -15.968 -8.343 14.442 1.00 75.81 89 CYS A O 1
ATOM 704 N N . GLY A 1 90 ? -16.052 -7.230 16.392 1.00 81.44 90 GLY A N 1
ATOM 705 C CA . GLY A 1 90 ? -15.094 -6.205 15.973 1.00 81.44 90 GLY A CA 1
ATOM 706 C C . GLY A 1 90 ? -13.729 -6.824 15.683 1.00 81.44 90 GLY A C 1
ATOM 707 O O . GLY A 1 90 ? -13.115 -6.507 14.668 1.00 81.44 90 GLY A O 1
ATOM 708 N N . PHE A 1 91 ? -13.321 -7.804 16.494 1.00 83.38 91 PHE A N 1
ATOM 709 C CA . PHE A 1 91 ? -12.086 -8.552 16.275 1.00 83.38 91 PHE A CA 1
ATOM 710 C C . PHE A 1 91 ? -12.087 -9.298 14.930 1.00 83.38 91 PHE A C 1
ATOM 712 O O . PHE A 1 91 ? -11.161 -9.130 14.140 1.00 83.38 91 PHE A O 1
ATOM 719 N N . TRP A 1 92 ? -13.149 -10.052 14.617 1.00 86.25 92 TRP A N 1
ATOM 720 C CA . TRP A 1 92 ? -13.256 -10.758 13.331 1.00 86.25 92 TRP A CA 1
ATOM 721 C C . TRP A 1 92 ? -13.297 -9.810 12.127 1.00 86.25 92 TRP A C 1
ATOM 723 O O . TRP A 1 92 ? -12.646 -10.089 11.121 1.00 86.25 92 TRP A O 1
ATOM 733 N N . SER A 1 93 ? -13.987 -8.669 12.242 1.00 83.75 93 SER A N 1
ATOM 734 C CA . SER A 1 93 ? -14.029 -7.669 11.165 1.00 83.75 93 SER A CA 1
ATOM 735 C C . SER A 1 93 ? -12.654 -7.054 10.873 1.00 83.75 93 SER A C 1
ATOM 737 O O . SER A 1 93 ? -12.329 -6.781 9.721 1.00 83.75 93 SER A O 1
ATOM 739 N N . MET A 1 94 ? -11.808 -6.887 11.896 1.00 87.12 94 MET A N 1
ATOM 740 C CA . MET A 1 94 ? -10.438 -6.405 11.704 1.00 87.12 94 MET A CA 1
ATOM 741 C C . MET A 1 94 ? -9.542 -7.499 11.122 1.00 87.12 94 MET A C 1
ATOM 743 O O . MET A 1 94 ? -8.751 -7.226 10.223 1.00 87.12 94 MET A O 1
ATOM 747 N N . MET A 1 95 ? -9.698 -8.748 11.570 1.00 87.19 95 MET A N 1
ATOM 748 C CA . MET A 1 95 ? -8.913 -9.873 11.052 1.00 87.19 95 MET A CA 1
ATOM 749 C C . MET A 1 95 ? -9.171 -10.144 9.566 1.00 87.19 95 MET A C 1
ATOM 751 O O . MET A 1 95 ? -8.224 -10.436 8.837 1.00 87.19 95 MET A O 1
ATOM 755 N N . ILE A 1 96 ? -10.418 -10.030 9.096 1.00 86.31 96 ILE A N 1
ATOM 756 C CA . ILE A 1 96 ? -10.730 -10.261 7.678 1.00 86.31 96 ILE A CA 1
ATOM 757 C C . ILE A 1 96 ? -10.209 -9.134 6.780 1.00 86.31 96 ILE A C 1
ATOM 759 O O . ILE A 1 96 ? -9.694 -9.396 5.692 1.00 86.31 96 ILE A O 1
ATOM 763 N N . PHE A 1 97 ? -10.251 -7.893 7.274 1.00 88.00 97 PHE A N 1
ATOM 764 C CA . PHE A 1 97 ? -9.680 -6.735 6.594 1.00 88.00 97 PHE A CA 1
ATOM 765 C C . PHE A 1 97 ? -8.153 -6.845 6.452 1.00 88.00 97 PHE A C 1
ATOM 767 O O . PHE A 1 97 ? -7.614 -6.603 5.371 1.00 88.00 97 PHE A O 1
ATOM 774 N N . LEU A 1 98 ? -7.458 -7.286 7.507 1.00 89.31 98 LEU A N 1
ATOM 775 C CA . LEU A 1 98 ? -6.027 -7.592 7.430 1.00 89.31 98 LEU A CA 1
ATOM 776 C C . LEU A 1 98 ? -5.768 -8.720 6.420 1.00 89.31 98 LEU A C 1
ATOM 778 O O . LEU A 1 98 ? -4.955 -8.558 5.516 1.00 89.31 98 LEU A O 1
ATOM 782 N N . ALA A 1 99 ? -6.523 -9.822 6.494 1.00 88.00 99 ALA A N 1
ATOM 783 C CA . ALA A 1 99 ? -6.335 -10.966 5.604 1.00 88.00 99 ALA A CA 1
ATOM 784 C C . ALA A 1 99 ? -6.463 -10.599 4.115 1.00 88.00 99 ALA A C 1
ATOM 786 O O . ALA A 1 99 ? -5.641 -11.040 3.309 1.00 88.00 99 ALA A O 1
ATOM 787 N N . ILE A 1 100 ? -7.451 -9.784 3.726 1.00 89.75 100 ILE A N 1
ATOM 788 C CA . ILE A 1 100 ? -7.635 -9.420 2.314 1.00 89.75 100 ILE A CA 1
ATOM 789 C C . ILE A 1 100 ? -6.513 -8.514 1.788 1.00 89.75 100 ILE A C 1
ATOM 791 O O . ILE A 1 100 ? -6.056 -8.710 0.657 1.00 89.75 100 ILE A O 1
ATOM 795 N N . LEU A 1 101 ? -6.012 -7.585 2.612 1.00 88.88 101 LEU A N 1
ATOM 796 C CA . LEU A 1 101 ? -4.864 -6.746 2.262 1.00 88.88 101 LEU A CA 1
ATOM 797 C C . LEU A 1 101 ? -3.580 -7.575 2.153 1.00 88.88 101 LEU A C 1
ATOM 799 O O . LEU A 1 101 ? -2.872 -7.469 1.148 1.00 88.88 101 LEU A O 1
ATOM 803 N N . THR A 1 102 ? -3.315 -8.462 3.117 1.00 87.81 102 THR A N 1
ATOM 804 C CA . THR A 1 102 ? -2.130 -9.330 3.091 1.00 87.81 102 THR A CA 1
ATOM 805 C C . THR A 1 102 ? -2.159 -10.293 1.896 1.00 87.81 102 THR A C 1
ATOM 807 O O . THR A 1 102 ? -1.126 -10.518 1.264 1.00 87.81 102 THR A O 1
ATOM 810 N N . VAL A 1 103 ? -3.323 -10.838 1.516 1.00 87.56 103 VAL A N 1
ATOM 811 C CA . VAL A 1 103 ? -3.451 -11.696 0.319 1.00 87.56 103 VAL A CA 1
ATOM 812 C C . VAL A 1 103 ? -3.161 -10.908 -0.963 1.00 87.56 103 VAL A C 1
ATOM 814 O O . VAL A 1 103 ? -2.414 -11.394 -1.818 1.00 87.56 103 VAL A O 1
ATOM 817 N N . GLY A 1 104 ? -3.691 -9.686 -1.091 1.00 87.00 104 GLY A N 1
ATOM 818 C CA . GLY A 1 104 ? -3.386 -8.804 -2.223 1.00 87.00 104 GLY A CA 1
ATOM 819 C C . GLY A 1 104 ? -1.894 -8.471 -2.317 1.00 87.00 104 GLY A C 1
ATOM 820 O O . GLY A 1 104 ? -1.307 -8.501 -3.400 1.00 87.00 104 GLY A O 1
ATOM 821 N N . PHE A 1 105 ? -1.259 -8.250 -1.170 1.00 87.50 105 PHE A N 1
ATOM 822 C CA . PHE A 1 105 ? 0.170 -8.004 -1.070 1.00 87.50 105 PHE A CA 1
ATOM 823 C C . PHE A 1 105 ? 1.025 -9.212 -1.499 1.00 87.50 105 PHE A C 1
ATOM 825 O O . PHE A 1 105 ? 1.934 -9.076 -2.323 1.00 87.50 105 PHE A O 1
ATOM 832 N N . ILE A 1 106 ? 0.707 -10.409 -0.991 1.00 85.25 106 ILE A N 1
ATOM 833 C CA . ILE A 1 106 ? 1.393 -11.661 -1.356 1.00 85.25 106 ILE A CA 1
ATOM 834 C C . ILE A 1 106 ? 1.297 -11.901 -2.868 1.00 85.25 106 ILE A C 1
ATOM 836 O O . ILE A 1 106 ? 2.283 -12.283 -3.505 1.00 85.25 106 ILE A O 1
ATOM 840 N N . HIS A 1 107 ? 0.132 -11.634 -3.460 1.00 82.50 107 HIS A N 1
ATOM 841 C CA . HIS A 1 107 ? -0.091 -11.787 -4.893 1.00 82.50 107 HIS A CA 1
ATOM 842 C C . HIS A 1 107 ? 0.828 -10.884 -5.734 1.00 82.50 107 HIS A C 1
ATOM 844 O O . HIS A 1 107 ? 1.465 -11.357 -6.681 1.00 82.50 107 HIS A O 1
ATOM 850 N N . GLU A 1 108 ? 0.951 -9.603 -5.378 1.00 81.31 108 GLU A N 1
ATOM 851 C CA . GLU A 1 108 ? 1.816 -8.662 -6.102 1.00 81.31 108 GLU A CA 1
ATOM 852 C C . GLU A 1 108 ? 3.313 -8.930 -5.866 1.00 81.31 108 GLU A C 1
ATOM 854 O O . GLU A 1 108 ? 4.116 -8.779 -6.795 1.00 81.31 108 GLU A O 1
ATOM 859 N N . TRP A 1 109 ? 3.706 -9.435 -4.688 1.00 80.31 109 TRP A N 1
ATOM 860 C CA . TRP A 1 109 ? 5.089 -9.879 -4.460 1.00 80.31 109 TRP A CA 1
ATOM 861 C C . TRP A 1 109 ? 5.450 -11.049 -5.377 1.00 80.31 109 TRP A C 1
ATOM 863 O O . TRP A 1 109 ? 6.508 -11.042 -6.017 1.00 80.31 109 TRP A O 1
ATOM 873 N N . CYS A 1 110 ? 4.568 -12.045 -5.495 1.00 74.19 110 CYS A N 1
ATOM 874 C CA . CYS A 1 110 ? 4.858 -13.238 -6.289 1.00 74.19 110 CYS A CA 1
ATOM 875 C C . CYS A 1 110 ? 4.909 -12.962 -7.799 1.00 74.19 110 CYS A C 1
ATOM 877 O O . CYS A 1 110 ? 5.650 -13.648 -8.508 1.00 74.19 110 CYS A O 1
ATOM 879 N N . LYS A 1 111 ? 4.242 -11.907 -8.289 1.00 76.44 111 LYS A N 1
ATOM 880 C CA . LYS A 1 111 ? 4.420 -11.410 -9.667 1.00 76.44 111 LYS A CA 1
ATOM 881 C C . LYS A 1 111 ? 5.797 -10.793 -9.940 1.00 76.44 111 LYS A C 1
ATOM 883 O O . LYS A 1 111 ? 6.159 -10.631 -11.102 1.00 76.44 111 LYS A O 1
ATOM 888 N N . GLY A 1 112 ? 6.592 -10.487 -8.913 1.00 66.62 112 GLY A N 1
ATOM 889 C CA . GLY A 1 112 ? 7.978 -10.049 -9.093 1.00 66.62 112 GLY A CA 1
ATOM 890 C C . GLY A 1 112 ? 8.146 -8.571 -9.450 1.00 66.62 112 GLY A C 1
ATOM 891 O O . GLY A 1 112 ? 9.120 -8.214 -10.107 1.00 66.62 112 GLY A O 1
ATOM 892 N N . ALA A 1 113 ? 7.250 -7.696 -8.983 1.00 65.25 113 ALA A N 1
ATOM 893 C CA . ALA A 1 113 ? 7.342 -6.240 -9.166 1.00 65.25 113 ALA A CA 1
ATOM 894 C C . ALA A 1 113 ? 8.640 -5.601 -8.602 1.00 65.25 113 ALA A C 1
ATOM 896 O O . ALA A 1 113 ? 8.972 -4.466 -8.943 1.00 65.25 113 ALA A O 1
ATOM 897 N N . LEU A 1 114 ? 9.393 -6.333 -7.770 1.00 62.56 114 LEU A N 1
ATOM 898 C CA . LEU A 1 114 ? 10.546 -5.856 -6.999 1.00 62.56 114 LEU A CA 1
ATOM 899 C C . LEU A 1 114 ? 11.908 -6.353 -7.533 1.00 62.56 114 LEU A C 1
ATOM 901 O O . LEU A 1 114 ? 12.823 -6.634 -6.764 1.00 62.56 114 LEU A O 1
ATOM 905 N N . GLU A 1 115 ? 12.078 -6.504 -8.847 1.00 65.69 115 GLU A N 1
ATOM 906 C CA . GLU A 1 115 ? 13.400 -6.816 -9.411 1.00 65.69 115 GLU A CA 1
ATOM 907 C C . GLU A 1 115 ? 14.206 -5.543 -9.692 1.00 65.69 115 GLU A C 1
ATOM 909 O O . GLU A 1 115 ? 14.111 -4.933 -10.761 1.00 65.69 115 GLU A O 1
ATOM 914 N N . TRP A 1 116 ? 15.041 -5.135 -8.739 1.00 67.69 116 TRP A N 1
ATOM 915 C CA . TRP A 1 116 ? 16.111 -4.166 -8.979 1.00 67.69 116 TRP A CA 1
ATOM 916 C C . TRP A 1 116 ? 17.275 -4.811 -9.752 1.00 67.69 116 TRP A C 1
ATOM 918 O O . TRP A 1 116 ? 17.626 -5.964 -9.531 1.00 67.69 116 TRP A O 1
ATOM 928 N N . GLY A 1 117 ? 17.879 -4.080 -10.691 1.00 60.06 117 GLY A N 1
ATOM 929 C CA . GLY A 1 117 ? 18.940 -4.577 -11.584 1.00 60.06 117 GLY A CA 1
ATOM 930 C C . GLY A 1 117 ? 20.299 -4.833 -10.915 1.00 60.06 117 GLY A C 1
ATOM 931 O O . GLY A 1 117 ? 21.329 -4.648 -11.554 1.00 60.06 117 GLY A O 1
ATOM 932 N N . LEU A 1 118 ? 20.324 -5.241 -9.645 1.00 55.59 118 LEU A N 1
ATOM 933 C CA . LEU A 1 118 ? 21.535 -5.613 -8.920 1.00 55.59 118 LEU A CA 1
ATOM 934 C C . LEU A 1 118 ? 21.651 -7.145 -8.927 1.00 55.59 118 LEU A C 1
ATOM 936 O O . LEU A 1 118 ? 21.004 -7.848 -8.162 1.00 55.59 118 LEU A O 1
ATOM 940 N N . CYS A 1 119 ? 22.430 -7.654 -9.875 1.00 39.94 119 CYS A N 1
ATOM 941 C CA . CYS A 1 119 ? 22.878 -9.040 -10.039 1.00 39.94 119 CYS A CA 1
ATOM 942 C C . CYS A 1 119 ? 22.867 -9.934 -8.758 1.00 39.94 119 CYS A C 1
ATOM 944 O O . CYS A 1 119 ? 23.729 -9.777 -7.900 1.00 39.94 119 CYS A O 1
ATOM 946 N N . SER A 1 120 ? 21.924 -10.893 -8.648 1.00 52.06 120 SER A N 1
ATOM 947 C CA . SER A 1 120 ? 22.096 -12.308 -8.211 1.00 52.06 120 SER A CA 1
ATOM 948 C C . SER A 1 120 ? 20.731 -12.995 -8.016 1.00 52.06 120 SER A C 1
ATOM 950 O O . SER A 1 120 ? 20.004 -12.773 -7.052 1.00 52.06 120 SER A O 1
ATOM 952 N N . PHE A 1 121 ? 20.387 -13.869 -8.959 1.00 55.75 121 PHE A N 1
ATOM 953 C CA . PHE A 1 121 ? 19.084 -14.526 -9.100 1.00 55.75 121 PHE A CA 1
ATOM 954 C C . PHE A 1 121 ? 19.015 -15.895 -8.379 1.00 55.75 121 PHE A C 1
ATOM 956 O O . PHE A 1 121 ? 17.963 -16.523 -8.344 1.00 55.75 121 PHE A O 1
ATOM 963 N N . ARG A 1 122 ? 20.097 -16.403 -7.764 1.00 53.84 122 ARG A N 1
ATOM 964 C CA . ARG A 1 122 ? 20.177 -17.839 -7.400 1.00 53.84 122 ARG A CA 1
ATOM 965 C C . ARG A 1 122 ? 19.369 -18.262 -6.163 1.00 53.84 122 ARG A C 1
ATOM 967 O O . ARG A 1 122 ? 18.883 -19.387 -6.137 1.00 53.84 122 ARG A O 1
ATOM 974 N N . THR A 1 123 ? 19.166 -17.387 -5.178 1.00 54.47 123 THR A N 1
ATOM 975 C CA . THR A 1 123 ? 18.271 -17.645 -4.026 1.00 54.47 123 THR A CA 1
ATOM 976 C C . THR A 1 123 ? 16.852 -17.104 -4.232 1.00 54.47 123 THR A C 1
ATOM 978 O O . THR A 1 123 ? 15.919 -17.590 -3.598 1.00 54.47 123 THR A O 1
ATOM 981 N N . CYS A 1 124 ? 16.646 -16.162 -5.161 1.00 52.69 124 CYS A N 1
ATOM 982 C CA . CYS A 1 124 ? 15.341 -15.527 -5.378 1.00 52.69 124 CYS A CA 1
ATOM 983 C C . CYS A 1 124 ? 14.389 -16.379 -6.250 1.00 52.69 124 CYS A C 1
ATOM 985 O O . CYS A 1 124 ? 13.188 -16.439 -5.976 1.00 52.69 124 CYS A O 1
ATOM 987 N N . ILE A 1 125 ? 14.909 -17.127 -7.241 1.00 55.25 125 ILE A N 1
ATOM 988 C CA . ILE A 1 125 ? 14.080 -18.014 -8.091 1.00 55.25 125 ILE A CA 1
ATOM 989 C C . ILE A 1 125 ? 13.401 -19.115 -7.274 1.00 55.25 125 ILE A C 1
ATOM 991 O O . ILE A 1 125 ? 12.261 -19.468 -7.559 1.00 55.25 125 ILE A O 1
ATOM 995 N N . VAL A 1 126 ? 14.075 -19.672 -6.262 1.00 60.62 126 VAL A N 1
ATOM 996 C CA . VAL A 1 126 ? 13.532 -20.813 -5.503 1.00 60.62 126 VAL A CA 1
ATOM 997 C C . VAL A 1 126 ? 12.265 -20.403 -4.743 1.00 60.62 126 VAL A C 1
ATOM 999 O O . VAL A 1 126 ? 11.295 -21.160 -4.709 1.00 60.62 126 VAL A O 1
ATOM 1002 N N . SER A 1 127 ? 12.217 -19.163 -4.239 1.00 59.47 127 SER A N 1
ATOM 1003 C CA . SER A 1 127 ? 10.999 -18.598 -3.646 1.00 59.47 127 SER A CA 1
ATOM 1004 C C . SER A 1 127 ? 9.902 -18.372 -4.696 1.00 59.47 127 SER A C 1
ATOM 1006 O O . SER A 1 127 ? 8.737 -18.688 -4.454 1.00 59.47 127 SER A O 1
ATOM 1008 N N . ARG A 1 128 ? 10.268 -17.933 -5.912 1.00 59.69 128 ARG A N 1
ATOM 1009 C CA . ARG A 1 128 ? 9.320 -17.763 -7.025 1.00 59.69 128 ARG A CA 1
ATOM 1010 C C . ARG A 1 128 ? 8.701 -19.086 -7.471 1.00 59.69 128 ARG A C 1
ATOM 1012 O O . ARG A 1 128 ? 7.499 -19.113 -7.694 1.00 59.69 128 ARG A O 1
ATOM 1019 N N . VAL A 1 129 ? 9.464 -20.179 -7.565 1.00 59.47 129 VAL A N 1
ATOM 1020 C CA . VAL A 1 129 ? 8.911 -21.494 -7.948 1.00 59.47 129 VAL A CA 1
ATOM 1021 C C . VAL A 1 129 ? 7.969 -22.018 -6.867 1.00 59.47 129 VAL A C 1
ATOM 1023 O O . VAL A 1 129 ? 6.903 -22.517 -7.212 1.00 59.47 129 VAL A O 1
ATOM 1026 N N . SER A 1 130 ? 8.300 -21.852 -5.581 1.00 63.03 130 SER A N 1
ATOM 1027 C CA . SER A 1 130 ? 7.425 -22.281 -4.481 1.00 63.03 130 SER A CA 1
ATOM 1028 C C . SER A 1 130 ? 6.143 -21.442 -4.409 1.00 63.03 130 SER A C 1
ATOM 1030 O O . SER A 1 130 ? 5.050 -22.001 -4.412 1.00 63.03 130 SER A O 1
ATOM 1032 N N . CYS A 1 131 ? 6.240 -20.105 -4.465 1.00 56.16 131 CYS A N 1
ATOM 1033 C CA . CYS A 1 131 ? 5.047 -19.255 -4.467 1.0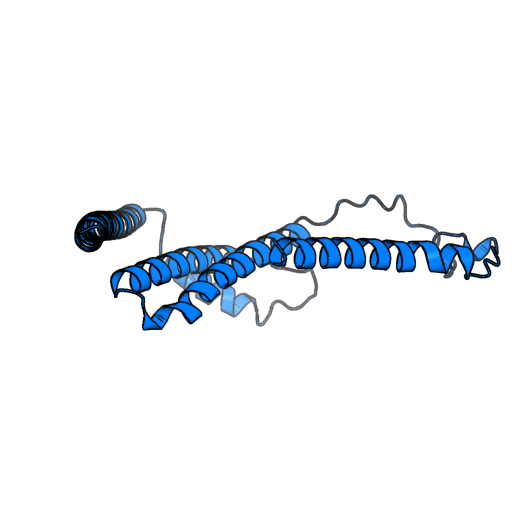0 56.16 131 CYS A CA 1
ATOM 1034 C C . CYS A 1 131 ? 4.212 -19.436 -5.739 1.00 56.16 131 CYS A C 1
ATOM 1036 O O . CYS A 1 131 ? 2.994 -19.494 -5.650 1.00 56.16 131 CYS A O 1
ATOM 1038 N N . PHE A 1 132 ? 4.831 -19.574 -6.918 1.00 62.28 132 PHE A N 1
ATOM 1039 C CA . PHE A 1 132 ? 4.099 -19.767 -8.173 1.00 62.28 132 PHE A CA 1
ATOM 1040 C C . PHE A 1 132 ? 3.461 -21.154 -8.265 1.00 62.28 132 PHE A C 1
ATOM 1042 O O . PHE A 1 132 ? 2.344 -21.260 -8.752 1.00 62.28 132 PHE A O 1
ATOM 1049 N N . THR A 1 133 ? 4.104 -22.218 -7.768 1.00 61.03 133 THR A N 1
ATOM 1050 C CA . THR A 1 133 ? 3.441 -23.533 -7.663 1.00 61.03 133 THR A CA 1
ATOM 1051 C C . THR A 1 133 ? 2.318 -23.520 -6.633 1.00 61.03 133 THR A C 1
ATOM 1053 O O . THR A 1 133 ? 1.308 -24.181 -6.856 1.00 61.03 133 THR A O 1
ATOM 1056 N N . TRP A 1 134 ? 2.429 -22.730 -5.563 1.00 62.81 134 TRP A N 1
ATOM 1057 C CA . TRP A 1 134 ? 1.336 -22.514 -4.612 1.00 62.81 134 TRP A CA 1
ATOM 1058 C C . TRP A 1 134 ? 0.191 -21.679 -5.219 1.00 62.81 134 TRP A C 1
ATOM 1060 O O . TRP A 1 134 ? -0.969 -22.059 -5.091 1.00 62.81 134 TRP A O 1
ATOM 1070 N N . LEU A 1 135 ? 0.502 -20.615 -5.969 1.00 57.19 135 LEU A N 1
ATOM 1071 C CA . LEU A 1 135 ? -0.470 -19.782 -6.689 1.00 57.19 135 LEU A CA 1
ATOM 1072 C C . LEU A 1 135 ? -1.139 -20.529 -7.843 1.00 57.19 135 LEU A C 1
ATOM 1074 O O . LEU A 1 135 ? -2.330 -20.380 -8.035 1.00 57.19 135 LEU A O 1
ATOM 1078 N N . ASN A 1 136 ? -0.413 -21.350 -8.601 1.00 61.41 136 ASN A N 1
ATOM 1079 C CA . ASN A 1 136 ? -0.995 -22.160 -9.673 1.00 61.41 136 ASN A CA 1
ATOM 1080 C C . ASN A 1 136 ? -1.818 -23.329 -9.108 1.00 61.41 136 ASN A C 1
ATOM 1082 O O . ASN A 1 136 ? -2.738 -23.820 -9.752 1.00 61.41 136 ASN A O 1
ATOM 1086 N N . LYS A 1 137 ? -1.525 -23.762 -7.873 1.00 66.12 137 LYS A N 1
ATOM 1087 C CA . LYS A 1 137 ? -2.401 -24.673 -7.124 1.00 66.12 137 LYS A CA 1
ATOM 1088 C C . LYS A 1 137 ? -3.686 -23.979 -6.656 1.00 66.12 137 LYS A C 1
ATOM 1090 O O . LYS A 1 137 ? -4.690 -24.649 -6.436 1.00 66.12 137 LYS A O 1
ATOM 1095 N N . ILE A 1 138 ? -3.667 -22.652 -6.559 1.00 59.38 138 ILE A N 1
ATOM 1096 C CA . ILE A 1 138 ? -4.825 -21.781 -6.339 1.00 59.38 138 ILE A CA 1
ATOM 1097 C C . ILE A 1 138 ? -5.196 -21.169 -7.698 1.00 59.38 138 ILE A C 1
ATOM 1099 O O . ILE A 1 138 ? -5.098 -19.969 -7.935 1.00 59.38 138 ILE A O 1
ATOM 1103 N N . ASP A 1 139 ? -5.568 -22.034 -8.640 1.00 56.72 139 ASP A N 1
ATOM 1104 C CA . ASP A 1 139 ? -6.007 -21.641 -9.977 1.00 56.72 139 ASP A CA 1
ATOM 1105 C C . ASP A 1 139 ? -7.280 -20.774 -9.882 1.00 56.72 139 ASP A C 1
ATOM 1107 O O . ASP A 1 139 ? -8.394 -21.262 -9.679 1.00 56.72 139 ASP A O 1
ATOM 1111 N N . ILE A 1 140 ? -7.095 -19.455 -9.977 1.00 58.91 140 ILE A N 1
ATOM 1112 C CA . ILE A 1 140 ? -8.135 -18.424 -9.841 1.00 58.91 140 ILE A CA 1
ATOM 1113 C C . ILE A 1 140 ? -8.911 -18.210 -11.156 1.00 58.91 140 ILE A C 1
ATOM 1115 O O . ILE A 1 140 ? -9.816 -17.375 -11.202 1.00 58.91 140 ILE A O 1
ATOM 1119 N N . ARG A 1 141 ? -8.633 -18.954 -12.240 1.00 63.22 141 ARG A N 1
ATOM 1120 C CA . ARG A 1 141 ? -9.302 -18.682 -13.527 1.00 63.22 141 ARG A CA 1
ATOM 1121 C C . ARG A 1 141 ? -10.402 -19.656 -13.948 1.00 63.22 141 ARG A C 1
ATOM 1123 O O . ARG A 1 141 ? -11.216 -19.249 -14.771 1.00 63.22 141 ARG A O 1
ATOM 1130 N N . SER A 1 142 ? -10.493 -20.884 -13.435 1.00 60.31 142 SER A N 1
ATOM 1131 C CA . SER A 1 142 ? -11.387 -21.857 -14.096 1.00 60.31 142 SER A CA 1
ATOM 1132 C C . SER A 1 142 ? -12.750 -22.087 -13.423 1.00 60.31 142 SER A C 1
ATOM 1134 O O . SER A 1 142 ? -13.768 -21.873 -14.070 1.00 60.31 142 SER A O 1
ATOM 1136 N N . THR A 1 143 ? -12.842 -22.453 -12.139 1.00 54.09 143 THR A N 1
ATOM 1137 C CA . THR A 1 143 ? -14.161 -22.747 -11.510 1.00 54.09 143 THR A CA 1
ATOM 1138 C C . THR A 1 143 ? -14.226 -22.566 -9.988 1.00 54.09 143 THR A C 1
ATOM 1140 O O . THR A 1 143 ? -15.319 -22.476 -9.433 1.00 54.09 143 THR A O 1
ATOM 1143 N N . SER A 1 144 ? -13.094 -22.460 -9.286 1.00 59.59 144 SER A N 1
ATOM 1144 C CA . SER A 1 144 ? -13.057 -22.306 -7.822 1.00 59.59 144 SER A CA 1
ATOM 1145 C C . SER A 1 144 ? -13.042 -20.849 -7.353 1.00 59.59 144 SER A C 1
ATOM 1147 O O . SER A 1 144 ? -13.414 -20.585 -6.216 1.00 59.59 144 SER A O 1
ATOM 1149 N N . ALA A 1 145 ? -12.666 -19.886 -8.202 1.00 58.00 145 ALA A N 1
ATOM 1150 C CA . ALA A 1 145 ? -12.627 -18.472 -7.819 1.00 58.00 145 ALA A CA 1
ATOM 1151 C C . ALA A 1 145 ? -14.021 -17.894 -7.564 1.00 58.00 145 ALA A C 1
ATOM 1153 O O . ALA A 1 145 ? -14.193 -17.117 -6.631 1.00 58.00 145 ALA A O 1
ATOM 1154 N N . THR A 1 146 ? -15.032 -18.319 -8.329 1.00 60.66 146 THR A N 1
ATOM 1155 C CA . THR A 1 146 ? -16.427 -17.985 -8.022 1.00 60.66 146 THR A CA 1
ATOM 1156 C C . THR A 1 146 ? -16.869 -18.683 -6.748 1.00 60.66 146 THR A C 1
ATOM 1158 O O . THR A 1 146 ? -17.478 -18.033 -5.920 1.00 60.66 146 THR A O 1
ATOM 1161 N N . ALA A 1 147 ? -16.515 -19.952 -6.521 1.00 68.56 147 ALA A N 1
ATOM 1162 C CA . ALA A 1 147 ? -16.870 -20.655 -5.288 1.00 68.56 147 ALA A CA 1
ATOM 1163 C C . ALA A 1 147 ? -16.234 -20.014 -4.043 1.00 68.56 147 ALA A C 1
ATOM 1165 O O . ALA A 1 147 ? -16.927 -19.807 -3.056 1.00 68.56 147 ALA A O 1
ATOM 1166 N N . LEU A 1 148 ? -14.955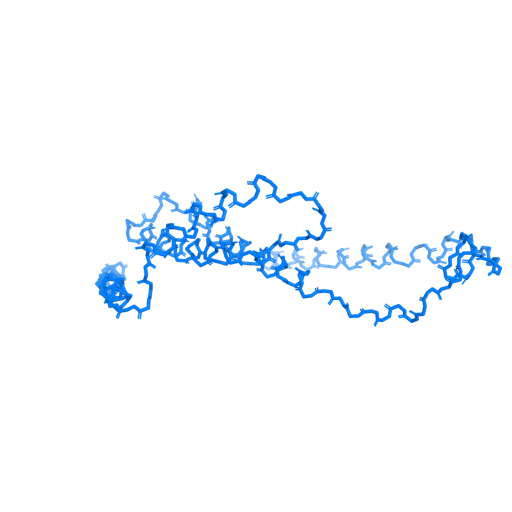 -19.634 -4.088 1.00 71.44 148 LEU A N 1
ATOM 1167 C CA . LEU A 1 148 ? -14.282 -18.941 -2.989 1.00 71.44 148 LEU A CA 1
ATOM 1168 C C . LEU A 1 148 ? -14.796 -17.511 -2.824 1.00 71.44 148 LEU A C 1
ATOM 1170 O O . LEU A 1 148 ? -15.045 -17.104 -1.699 1.00 71.44 148 LEU A O 1
ATOM 1174 N N . ALA A 1 149 ? -15.034 -16.770 -3.910 1.00 71.75 149 ALA A N 1
ATOM 1175 C CA . ALA A 1 149 ? -15.662 -15.452 -3.829 1.00 71.75 149 ALA A CA 1
ATOM 1176 C C . ALA A 1 149 ? -17.102 -15.542 -3.305 1.00 71.75 149 ALA A C 1
ATOM 1178 O O . ALA A 1 149 ? -17.517 -14.679 -2.545 1.00 71.75 149 ALA A O 1
ATOM 1179 N N . ILE A 1 150 ? -17.854 -16.590 -3.646 1.00 76.81 150 ILE A N 1
ATOM 1180 C CA . ILE A 1 150 ? -19.200 -16.867 -3.129 1.00 76.81 150 ILE A CA 1
ATOM 1181 C C . ILE A 1 150 ? -19.122 -17.264 -1.655 1.00 76.81 150 ILE A C 1
ATOM 1183 O O . ILE A 1 150 ? -19.898 -16.756 -0.866 1.00 76.81 150 ILE A O 1
ATOM 1187 N N . VAL A 1 151 ? -18.173 -18.104 -1.237 1.00 79.75 151 VAL A N 1
ATOM 1188 C CA . VAL A 1 151 ? -17.992 -18.467 0.179 1.00 79.75 151 VAL A CA 1
ATOM 1189 C C . VAL A 1 151 ? -17.557 -17.255 1.003 1.00 79.75 151 VAL A C 1
ATOM 1191 O O . VAL A 1 151 ? -18.102 -17.040 2.080 1.00 79.75 151 VAL A O 1
ATOM 1194 N N . ILE A 1 152 ? -16.643 -16.430 0.488 1.00 79.75 152 ILE A N 1
ATOM 1195 C CA . ILE A 1 152 ? -16.206 -15.187 1.133 1.00 79.75 152 ILE A CA 1
ATOM 1196 C C . ILE A 1 152 ? -17.368 -14.190 1.176 1.00 79.75 152 ILE A C 1
ATOM 1198 O O . ILE A 1 152 ? -17.674 -13.685 2.244 1.00 79.75 152 ILE A O 1
ATOM 1202 N N . THR A 1 153 ? -18.089 -13.959 0.075 1.00 77.25 153 THR A N 1
ATOM 1203 C CA . THR A 1 153 ? -19.243 -13.039 0.064 1.00 77.25 153 THR A CA 1
ATOM 1204 C C . THR A 1 153 ? -20.412 -13.546 0.901 1.00 77.25 153 THR A C 1
ATOM 1206 O O . THR A 1 153 ? -21.050 -12.739 1.560 1.00 77.25 153 THR A O 1
ATOM 1209 N N . ILE A 1 154 ? -20.686 -14.852 0.949 1.00 83.31 154 ILE A N 1
ATOM 1210 C CA . ILE A 1 154 ? -21.697 -15.436 1.842 1.00 83.31 154 ILE A CA 1
ATOM 1211 C C . ILE A 1 154 ? -21.268 -15.266 3.300 1.00 83.31 154 ILE A C 1
ATOM 1213 O O . ILE A 1 154 ? -22.094 -14.874 4.119 1.00 83.31 154 ILE A O 1
ATOM 1217 N N . LEU A 1 155 ? -19.996 -15.507 3.633 1.00 81.94 155 LEU A N 1
ATOM 1218 C CA . LEU A 1 155 ? -19.477 -15.298 4.985 1.00 81.94 155 LEU A CA 1
ATOM 1219 C C . LEU A 1 155 ? -19.544 -13.814 5.383 1.00 81.94 155 LEU A C 1
ATOM 1221 O O . LEU A 1 155 ? -20.012 -13.509 6.475 1.00 81.94 155 LEU A O 1
ATOM 1225 N N . GLU A 1 156 ? -19.180 -12.898 4.483 1.00 81.44 156 GLU A N 1
ATOM 1226 C CA . GLU A 1 156 ? -19.293 -11.444 4.665 1.00 81.44 156 GLU A CA 1
ATOM 1227 C C . GLU A 1 156 ? -20.751 -10.990 4.793 1.00 81.44 156 GLU A C 1
ATOM 1229 O O . GLU A 1 156 ? -21.068 -10.204 5.676 1.00 81.44 156 GLU A O 1
ATOM 1234 N N . ILE A 1 157 ? -21.677 -11.511 3.979 1.00 83.00 157 ILE A N 1
ATOM 1235 C CA . ILE A 1 157 ? -23.112 -11.195 4.072 1.00 83.00 157 ILE A CA 1
ATOM 1236 C C . ILE A 1 157 ? -23.687 -11.714 5.395 1.00 83.00 157 ILE A C 1
ATOM 1238 O O . ILE A 1 157 ? -24.434 -10.994 6.058 1.00 83.00 157 ILE A O 1
ATOM 1242 N N . ILE A 1 158 ? -23.324 -12.929 5.822 1.00 84.00 158 ILE A N 1
ATOM 1243 C CA . ILE A 1 158 ? -23.743 -13.491 7.115 1.00 84.00 158 ILE A CA 1
ATOM 1244 C C . ILE A 1 158 ? -23.184 -12.646 8.268 1.00 84.00 158 ILE A C 1
ATOM 1246 O O . ILE A 1 158 ? -23.934 -12.305 9.186 1.00 84.00 158 ILE A O 1
ATOM 1250 N N . LEU A 1 159 ? -21.907 -12.255 8.211 1.00 77.56 159 LEU A N 1
ATOM 1251 C CA . LEU A 1 159 ? -21.270 -11.406 9.222 1.00 77.56 159 LEU A CA 1
ATOM 1252 C C . LEU A 1 159 ? -21.825 -9.975 9.219 1.00 77.56 159 LEU A C 1
ATOM 1254 O O . LEU A 1 159 ? -22.013 -9.400 10.288 1.00 77.56 159 LEU A O 1
ATOM 1258 N N . PHE A 1 160 ? -22.158 -9.411 8.059 1.00 85.19 160 PHE A N 1
ATOM 1259 C CA . PHE A 1 160 ? -22.753 -8.081 7.925 1.00 85.19 160 PHE A CA 1
ATOM 1260 C C . PHE A 1 160 ? -24.188 -8.053 8.463 1.00 85.19 160 PHE A C 1
ATOM 1262 O O . PHE A 1 160 ? -24.541 -7.154 9.228 1.00 85.19 160 PHE A O 1
ATOM 1269 N N . ILE A 1 161 ? -24.998 -9.075 8.163 1.00 78.56 161 ILE A N 1
ATOM 1270 C CA . ILE A 1 161 ? -26.336 -9.244 8.755 1.00 78.56 161 ILE A CA 1
ATOM 1271 C C . ILE A 1 161 ? -26.231 -9.429 10.276 1.00 78.56 161 ILE A C 1
ATOM 1273 O O . ILE A 1 161 ? -27.000 -8.818 11.025 1.00 78.56 161 ILE A O 1
ATOM 1277 N N . PHE A 1 162 ? -25.267 -10.226 10.750 1.00 78.50 162 PHE A N 1
ATOM 1278 C CA . PHE A 1 162 ? -25.019 -10.417 12.181 1.00 78.50 162 PHE A CA 1
ATOM 1279 C C . PHE A 1 162 ? -24.588 -9.111 12.866 1.00 78.50 162 PHE A C 1
ATOM 1281 O O . PHE A 1 162 ? -25.095 -8.780 13.938 1.00 78.50 162 PHE A O 1
ATOM 1288 N N . SER A 1 163 ? -23.734 -8.322 12.210 1.00 70.38 163 SER A N 1
ATOM 1289 C CA . SER A 1 163 ? -23.274 -7.012 12.678 1.00 70.38 163 SER A CA 1
ATOM 1290 C C . SER A 1 163 ? -24.420 -5.998 12.764 1.00 70.38 163 SER A C 1
ATOM 1292 O O . SER A 1 163 ? -24.604 -5.394 13.817 1.00 70.38 163 SER A O 1
ATOM 1294 N N . ILE A 1 164 ? -25.285 -5.892 11.742 1.00 80.56 164 ILE A N 1
ATOM 1295 C CA . ILE A 1 164 ? -26.488 -5.033 11.787 1.00 80.56 164 ILE A CA 1
ATOM 1296 C C . ILE A 1 164 ? -27.398 -5.428 12.957 1.00 80.56 164 ILE A C 1
ATOM 1298 O O . ILE A 1 164 ? -27.906 -4.563 13.679 1.00 80.56 164 ILE A O 1
ATOM 1302 N N . LYS A 1 165 ? -27.595 -6.735 13.176 1.00 74.06 165 LYS A N 1
ATOM 1303 C CA . LYS A 1 165 ? -28.416 -7.238 14.284 1.00 74.06 165 LYS A CA 1
ATOM 1304 C C . LYS A 1 165 ? -27.805 -6.900 15.649 1.00 74.06 165 LYS A C 1
ATOM 1306 O O . LYS A 1 165 ? -28.548 -6.581 16.576 1.00 74.06 165 LYS A O 1
ATOM 1311 N N . LEU A 1 166 ? -26.479 -6.935 15.761 1.00 67.75 166 LEU A N 1
ATOM 1312 C CA . LEU A 1 166 ? -25.742 -6.642 16.988 1.00 67.75 166 LEU A CA 1
ATOM 1313 C C . LEU A 1 166 ? -25.653 -5.134 17.277 1.00 67.75 166 LEU A C 1
ATOM 1315 O O . LEU A 1 166 ? -25.824 -4.730 18.426 1.00 67.75 166 LEU A O 1
ATOM 1319 N N . THR A 1 167 ? -25.469 -4.284 16.264 1.00 69.62 167 THR A N 1
ATOM 1320 C CA . THR A 1 167 ? -25.520 -2.820 16.424 1.00 69.62 167 THR A CA 1
ATOM 1321 C C . THR A 1 167 ? -26.913 -2.358 16.854 1.00 69.62 167 THR A C 1
ATOM 1323 O O . THR A 1 167 ? -27.018 -1.524 17.748 1.00 69.62 167 THR A O 1
ATOM 1326 N N . LEU A 1 168 ? -27.988 -2.953 16.317 1.00 72.00 168 LEU A N 1
ATOM 1327 C CA . LEU A 1 168 ? -29.356 -2.711 16.803 1.00 72.00 168 LEU A CA 1
ATOM 1328 C C . LEU A 1 168 ? -29.577 -3.174 18.253 1.00 72.00 168 LEU A C 1
ATOM 1330 O O . LEU A 1 168 ? -30.444 -2.631 18.932 1.00 72.00 168 LEU A O 1
ATOM 1334 N N . HIS A 1 169 ? -28.815 -4.161 18.729 1.00 69.75 169 HIS A N 1
ATOM 1335 C CA . HIS A 1 169 ? -28.877 -4.629 20.113 1.00 69.75 169 HIS A CA 1
ATOM 1336 C C . HIS A 1 169 ? -28.089 -3.728 21.079 1.00 69.75 169 HIS A C 1
ATOM 1338 O O . HIS A 1 169 ? -28.507 -3.573 22.217 1.00 69.75 169 HIS A O 1
ATOM 1344 N N . PHE A 1 170 ? -26.974 -3.127 20.649 1.00 67.25 170 PHE A N 1
ATOM 1345 C CA . PHE A 1 170 ? -26.200 -2.175 21.465 1.00 67.25 170 PHE A CA 1
ATOM 1346 C C . PHE A 1 170 ? -26.728 -0.735 21.419 1.00 67.25 170 PHE A C 1
ATOM 1348 O O . PHE A 1 170 ? -26.397 0.059 22.293 1.00 67.25 170 PHE A O 1
ATOM 1355 N N . ALA A 1 171 ? -27.541 -0.383 20.419 1.00 66.12 171 ALA A N 1
ATOM 1356 C CA . ALA A 1 171 ? -28.240 0.902 20.367 1.00 66.12 171 ALA A CA 1
ATOM 1357 C C . ALA A 1 171 ? -29.465 0.973 21.309 1.00 66.12 171 ALA A C 1
ATOM 1359 O O . ALA A 1 171 ? -30.201 1.960 21.271 1.00 66.12 171 ALA A O 1
ATOM 1360 N N . LYS A 1 172 ? -29.702 -0.065 22.120 1.00 58.25 172 LYS A N 1
ATOM 1361 C CA . LYS A 1 172 ? -30.780 -0.165 23.106 1.00 58.25 172 LYS A CA 1
ATOM 1362 C C . LYS A 1 172 ? -30.189 -0.260 24.505 1.00 58.25 172 LYS A C 1
ATOM 1364 O O . LYS A 1 172 ? -30.755 0.399 25.401 1.00 58.25 172 LYS A O 1
#

Secondary structure (DSSP, 8-state):
-HHHHHHHHHHHHHHHHHHHHHHHHHHH------TTTTSS-TTS----S-S-PPPPHHHHHHHHHHHHHHHHHHHHHHHHHHTTT--HHHHHHHHHHHHHHHHHHHHHHHTTTT--SSS--TTHHHHHHHHHHHHHHS--SSSHHHHHHHHHHHHHHHHHHHHHHHHHHHT-

Sequence (172 aa):
MSEYLAIAIFICVSIILSLALGVLPMFLAISKPDSEKLSTYECGFNPLSRARKNFDIKFYLVSILFMIFDLEIAFLFPCAISLSKISYCGFWSMMIFLAILTVGFIHEWCKGALEWGLCSFRTCIVSRVSCFTWLNKIDIRSTSATALAIVITILEIILFIFSIKLTLHFAK

InterPro domains:
  IPR000440 NADH:ubiquinone/plastoquinone oxidoreductase, chain 3 [PF00507] (23-116)
  IPR000440 NADH:ubiquinone/plastoquinone oxidoreductase, chain 3 [PTHR11058] (4-116)
  IPR038430 NADH:ubiquinone oxidoreductase, subunit 3 superfamily [G3DSA:1.20.58.1610] (1-116)

Radius of gyration: 26.87 Å; chains: 1; bounding box: 66×60×48 Å

Organism: Brugia malayi (NCBI:txid6279)

Foldseek 3Di:
DVVVVVVVVVVVVVVVVVVCVVCVCVVPPPDPDDPCVPDPDVVPDDPPPDPPDDDDCLVVVVVVLVVLVVVLVVLVVVCVVCVVPDDPLVVVVNVVVSVVSVVVSLVVVLVPSNDDPDDDCPVVVVVNVVSVVVVVVVVCPDPCVVVVVVVVVVVVVVSVVVVVVVVVVVVD

pLDDT: mean 77.96, std 12.64, range [39.94, 97.19]